Protein AF-A0A8S2ZZ23-F1 (afdb_monomer_lite)

Secondary structure (DSSP, 8-state):
-HHHHHHSPPSS-BTTB----TTHHHHHHHHHHHHHSTT---HHHHHIIIIITTTT--EESS--GGGGGGPPPPP------SPPPPPHHHHHHHHTTTT--TT-TTS--GGGSHHHHHS--TTT--EE-HHHHHHHHHTTTS-STT-

Organism: NCBI:txid1234261

Structure (mmCIF, N/CA/C/O backbone):
data_AF-A0A8S2ZZ23-F1
#
_entry.id   AF-A0A8S2ZZ23-F1
#
loop_
_atom_site.group_PDB
_atom_site.id
_atom_site.type_symbol
_atom_site.label_atom_id
_atom_site.label_alt_id
_atom_site.label_comp_id
_atom_site.label_asym_id
_atom_site.label_entity_id
_atom_site.label_seq_id
_atom_site.pdbx_PDB_ins_code
_atom_site.Cartn_x
_atom_site.Cartn_y
_atom_site.Cartn_z
_atom_site.occupancy
_atom_site.B_iso_or_equiv
_atom_site.auth_seq_id
_atom_site.auth_comp_id
_atom_site.auth_asym_id
_atom_site.auth_atom_id
_atom_site.pdbx_PDB_model_num
ATOM 1 N N . MET A 1 1 ? 6.190 -12.839 -3.194 1.00 89.25 1 MET A N 1
ATOM 2 C CA . MET A 1 1 ? 6.812 -11.632 -3.791 1.00 89.25 1 MET A CA 1
ATOM 3 C C . MET A 1 1 ? 8.075 -11.219 -3.044 1.00 89.25 1 MET A C 1
ATOM 5 O O . MET A 1 1 ? 9.115 -11.108 -3.675 1.00 89.25 1 MET A O 1
ATOM 9 N N . THR A 1 2 ? 8.023 -11.055 -1.721 1.00 95.38 2 THR A N 1
ATOM 10 C CA . THR A 1 2 ? 9.189 -10.730 -0.873 1.00 95.38 2 THR A CA 1
ATOM 11 C C . THR A 1 2 ? 10.377 -11.681 -1.082 1.00 95.38 2 THR A C 1
ATOM 13 O O . THR A 1 2 ? 11.494 -11.208 -1.257 1.00 95.38 2 THR A O 1
ATOM 16 N N . ASP A 1 3 ? 10.139 -12.991 -1.205 1.00 97.06 3 ASP A N 1
ATOM 17 C CA . ASP A 1 3 ? 11.199 -13.971 -1.509 1.00 97.06 3 ASP A CA 1
ATOM 18 C C . ASP A 1 3 ? 11.848 -13.787 -2.887 1.00 97.06 3 ASP A C 1
ATOM 20 O O . ASP A 1 3 ? 13.028 -14.088 -3.059 1.00 97.06 3 ASP A O 1
ATOM 24 N N . LEU A 1 4 ? 11.091 -13.311 -3.883 1.00 95.75 4 LEU A N 1
ATOM 25 C CA . LEU A 1 4 ? 11.632 -13.024 -5.215 1.00 95.75 4 LEU A CA 1
ATOM 26 C C . LEU A 1 4 ? 12.523 -11.782 -5.159 1.00 95.75 4 LEU A C 1
ATOM 28 O O . LEU A 1 4 ? 13.636 -11.808 -5.676 1.00 95.75 4 LEU A O 1
ATOM 32 N N . LEU A 1 5 ? 12.063 -10.732 -4.472 1.00 95.31 5 LEU A N 1
ATOM 33 C CA . LEU A 1 5 ? 12.830 -9.500 -4.284 1.00 95.31 5 LEU A CA 1
ATOM 34 C C . LEU A 1 5 ? 14.115 -9.746 -3.486 1.00 95.31 5 LEU A C 1
ATOM 36 O O . LEU A 1 5 ? 15.161 -9.229 -3.859 1.00 95.31 5 LEU A O 1
ATOM 40 N N . ALA A 1 6 ? 14.070 -10.582 -2.445 1.00 97.19 6 ALA A N 1
ATOM 41 C CA . ALA A 1 6 ? 15.248 -10.930 -1.649 1.00 97.19 6 ALA A CA 1
ATOM 42 C C . ALA A 1 6 ? 16.328 -11.678 -2.455 1.00 97.19 6 ALA A C 1
ATOM 44 O O . ALA A 1 6 ? 17.509 -11.587 -2.135 1.00 97.19 6 ALA A O 1
ATOM 45 N N . LYS A 1 7 ? 15.931 -12.415 -3.502 1.00 97.88 7 LYS A N 1
ATOM 46 C CA . LYS A 1 7 ? 16.842 -13.145 -4.400 1.00 97.88 7 LYS A CA 1
ATOM 47 C C . LYS A 1 7 ? 17.306 -12.309 -5.596 1.00 97.88 7 LYS A C 1
ATOM 49 O O . LYS A 1 7 ? 18.188 -12.744 -6.334 1.00 97.88 7 LYS A O 1
ATOM 54 N N . GLN A 1 8 ? 16.704 -11.145 -5.831 1.00 95.44 8 GLN A N 1
ATOM 55 C CA . GLN A 1 8 ? 17.003 -10.321 -6.994 1.00 95.44 8 GLN A CA 1
ATOM 56 C C . GLN A 1 8 ? 18.345 -9.602 -6.821 1.00 95.44 8 GLN A C 1
ATOM 58 O O . GLN A 1 8 ? 18.566 -8.899 -5.837 1.00 95.44 8 GLN A O 1
ATOM 63 N N . LYS A 1 9 ? 19.226 -9.716 -7.823 1.00 97.50 9 LYS A N 1
ATOM 64 C CA . LYS A 1 9 ? 20.427 -8.878 -7.897 1.00 97.50 9 LYS A CA 1
ATOM 65 C C . LYS A 1 9 ? 20.002 -7.409 -8.073 1.00 97.50 9 LYS A C 1
ATOM 67 O O . LYS A 1 9 ? 19.243 -7.127 -9.005 1.00 97.50 9 LYS A O 1
ATOM 72 N N . PRO A 1 10 ? 20.481 -6.476 -7.231 1.00 95.62 10 PRO A N 1
ATOM 73 C CA . PRO A 1 10 ? 20.248 -5.050 -7.430 1.00 95.62 10 PRO A CA 1
ATOM 74 C C . PRO A 1 10 ? 20.712 -4.583 -8.815 1.00 95.62 10 PRO A C 1
ATOM 76 O O . PRO A 1 10 ? 21.710 -5.079 -9.341 1.00 95.62 10 PRO A O 1
ATOM 79 N N . PHE A 1 11 ? 20.005 -3.615 -9.403 1.00 93.75 11 PHE A N 1
ATOM 80 C CA . PHE A 1 11 ? 20.393 -3.039 -10.697 1.00 93.75 11 PHE A CA 1
ATOM 81 C C . PHE A 1 11 ? 21.684 -2.209 -10.623 1.00 93.75 11 PHE A C 1
ATOM 83 O O . PHE A 1 11 ? 22.370 -2.057 -11.628 1.00 93.75 11 PHE A O 1
ATOM 90 N N . TRP A 1 12 ? 22.022 -1.707 -9.437 1.00 96.19 12 TRP A N 1
ATOM 91 C CA . TRP A 1 12 ? 23.256 -0.993 -9.115 1.00 96.19 12 TRP A CA 1
ATOM 92 C C . TRP A 1 12 ? 23.674 -1.325 -7.680 1.00 96.19 12 TRP A C 1
ATOM 94 O O . TRP A 1 12 ? 22.889 -1.878 -6.907 1.00 96.19 12 TRP A O 1
ATOM 104 N N . GLU A 1 13 ? 24.908 -0.993 -7.313 1.00 97.69 13 GLU A N 1
ATOM 105 C CA . GLU A 1 13 ? 25.404 -1.180 -5.950 1.00 97.69 13 GLU A CA 1
ATOM 106 C C . GLU A 1 13 ? 24.614 -0.298 -4.957 1.00 97.69 13 GLU A C 1
ATOM 108 O O . GLU A 1 13 ? 24.507 0.915 -5.177 1.00 97.69 13 GLU A O 1
ATOM 113 N N . PRO A 1 14 ? 24.039 -0.854 -3.873 1.00 96.56 14 PRO A N 1
ATOM 114 C CA . PRO A 1 14 ? 23.312 -0.064 -2.882 1.00 96.56 14 PRO A CA 1
ATOM 115 C C . PRO A 1 14 ? 24.141 1.111 -2.344 1.00 96.56 14 PRO A C 1
ATOM 117 O O . PRO A 1 14 ? 25.294 0.944 -1.968 1.00 96.56 14 PRO A O 1
ATOM 120 N N . GLY A 1 15 ? 23.543 2.304 -2.307 1.00 97.00 15 GLY A N 1
ATOM 121 C CA . GLY A 1 15 ? 24.214 3.537 -1.879 1.00 97.00 15 GLY A CA 1
ATOM 122 C C . GLY A 1 15 ? 24.904 4.327 -2.999 1.00 97.00 15 GLY A C 1
ATOM 123 O O . GLY A 1 15 ? 25.253 5.480 -2.773 1.00 97.00 15 GLY A O 1
ATOM 124 N N . THR A 1 16 ? 25.046 3.769 -4.208 1.00 98.00 16 THR A N 1
ATOM 125 C CA . THR A 1 16 ? 25.706 4.464 -5.341 1.00 98.00 16 THR A CA 1
ATOM 126 C C . THR A 1 16 ? 24.742 5.188 -6.282 1.00 98.00 16 THR A C 1
ATOM 128 O O . THR A 1 16 ? 25.136 6.120 -6.978 1.00 98.00 16 THR A O 1
ATOM 131 N N . ALA A 1 17 ? 23.469 4.789 -6.297 1.00 96.81 17 ALA A N 1
ATOM 132 C CA . ALA A 1 17 ? 22.408 5.429 -7.066 1.00 96.81 17 ALA A CA 1
ATOM 133 C C . ALA A 1 17 ? 21.041 5.195 -6.405 1.00 96.81 17 ALA A C 1
ATOM 135 O O . ALA A 1 17 ? 20.900 4.368 -5.495 1.00 96.81 17 ALA A O 1
ATOM 136 N N . HIS A 1 18 ? 20.019 5.903 -6.886 1.00 93.06 18 HIS A N 1
ATOM 137 C CA . HIS A 1 18 ? 18.636 5.722 -6.458 1.00 93.06 18 HIS A CA 1
ATOM 138 C C . HIS A 1 18 ? 17.706 5.542 -7.659 1.00 93.06 18 HIS A C 1
ATOM 140 O O . HIS A 1 18 ? 17.947 6.046 -8.752 1.00 93.06 18 HIS A O 1
ATOM 146 N N . GLY A 1 19 ? 16.601 4.844 -7.428 1.00 90.19 19 GLY A N 1
ATOM 147 C CA . GLY A 1 19 ? 15.541 4.662 -8.406 1.00 90.19 19 GLY A CA 1
ATOM 148 C C . GLY A 1 19 ? 14.220 4.461 -7.689 1.00 90.19 19 GLY A C 1
ATOM 149 O O . GLY A 1 19 ? 14.173 3.905 -6.592 1.00 90.19 19 GLY A O 1
ATOM 150 N N . TYR A 1 20 ? 13.142 4.960 -8.280 1.00 90.69 20 TYR A N 1
ATOM 151 C CA . TYR A 1 20 ? 11.832 4.887 -7.654 1.00 90.69 20 TYR A CA 1
ATOM 152 C C . TYR A 1 20 ? 11.276 3.457 -7.715 1.00 90.69 20 TYR A C 1
ATOM 154 O O . TYR A 1 20 ? 10.936 2.943 -8.780 1.00 90.69 20 TYR A O 1
ATOM 162 N N . HIS A 1 21 ? 11.165 2.813 -6.555 1.00 92.69 21 HIS A N 1
ATOM 163 C CA . HIS A 1 21 ? 10.590 1.477 -6.389 1.00 92.69 21 HIS A CA 1
ATOM 164 C C . HIS A 1 21 ? 9.053 1.531 -6.368 1.00 92.69 21 HIS A C 1
ATOM 166 O O . HIS A 1 21 ? 8.441 1.199 -5.354 1.00 92.69 21 HIS A O 1
ATOM 172 N N . ALA A 1 22 ? 8.443 1.937 -7.487 1.00 91.06 22 ALA A N 1
ATOM 173 C CA . ALA A 1 22 ? 7.026 2.314 -7.583 1.00 91.06 22 ALA A CA 1
ATOM 174 C C . ALA A 1 22 ? 6.046 1.380 -6.854 1.00 91.06 22 ALA A C 1
ATOM 176 O O . ALA A 1 22 ? 5.199 1.846 -6.104 1.00 91.06 22 ALA A O 1
ATOM 177 N N . VAL A 1 23 ? 6.186 0.064 -7.035 1.00 93.44 23 VAL A N 1
ATOM 178 C CA . VAL A 1 23 ? 5.357 -0.935 -6.334 1.00 93.44 23 VAL A CA 1
ATOM 179 C C . VAL A 1 23 ? 6.164 -1.687 -5.275 1.00 93.44 23 VAL A C 1
ATOM 181 O O . VAL A 1 23 ? 5.692 -1.935 -4.166 1.00 93.44 23 VAL A O 1
ATOM 184 N N . THR A 1 24 ? 7.414 -2.041 -5.587 1.00 94.69 24 THR A N 1
ATOM 185 C CA . THR A 1 24 ? 8.217 -2.936 -4.741 1.00 94.69 24 THR A CA 1
ATOM 186 C C . THR A 1 24 ? 8.602 -2.332 -3.394 1.00 94.69 24 THR A C 1
ATOM 188 O O . THR A 1 24 ? 8.845 -3.088 -2.457 1.00 94.69 24 THR A O 1
ATOM 191 N N . PHE A 1 25 ? 8.629 -0.999 -3.271 1.00 95.94 25 PHE A N 1
ATOM 192 C CA . PHE A 1 25 ? 8.908 -0.322 -2.003 1.00 95.94 25 PHE A CA 1
ATOM 193 C C . PHE A 1 25 ? 7.958 -0.796 -0.898 1.00 95.94 25 PHE A C 1
ATOM 195 O O . PHE A 1 25 ? 8.398 -1.095 0.209 1.00 95.94 25 PHE A O 1
ATOM 202 N N . GLY A 1 26 ? 6.673 -0.952 -1.229 1.00 96.75 26 GLY A N 1
ATOM 203 C CA . GLY A 1 26 ? 5.641 -1.330 -0.269 1.00 96.75 26 GLY A CA 1
ATOM 204 C C . GLY A 1 26 ? 5.877 -2.709 0.340 1.00 96.75 26 GLY A C 1
ATOM 205 O O . GLY A 1 26 ? 5.724 -2.876 1.544 1.00 96.75 26 GLY A O 1
ATOM 206 N N . TRP A 1 27 ? 6.312 -3.691 -0.457 1.00 96.62 27 TRP A N 1
ATOM 207 C CA . TRP A 1 27 ? 6.644 -5.018 0.070 1.00 96.62 27 TRP A CA 1
ATOM 208 C C . TRP A 1 27 ? 7.955 -5.039 0.848 1.00 96.62 27 TRP A C 1
ATOM 210 O O . TRP A 1 27 ? 8.039 -5.762 1.834 1.00 96.62 27 TRP A O 1
ATOM 220 N N . LEU A 1 28 ? 8.964 -4.264 0.438 1.00 97.38 28 LEU A N 1
ATOM 221 C CA . LEU A 1 28 ? 10.227 -4.173 1.176 1.00 97.38 28 LEU A CA 1
ATOM 222 C C . LEU A 1 28 ? 10.004 -3.562 2.568 1.00 97.38 28 LEU A C 1
ATOM 224 O O . LEU A 1 28 ? 10.400 -4.156 3.570 1.00 97.38 28 LEU A O 1
ATOM 228 N N . ALA A 1 29 ? 9.311 -2.422 2.637 1.00 97.69 29 ALA A N 1
ATOM 229 C CA . ALA A 1 29 ? 8.974 -1.765 3.897 1.00 97.69 29 ALA A CA 1
ATOM 230 C C . ALA A 1 29 ? 7.988 -2.598 4.733 1.00 97.69 29 ALA A C 1
ATOM 232 O O . ALA A 1 29 ? 8.190 -2.780 5.932 1.00 97.69 29 ALA A O 1
ATOM 233 N N . GLY A 1 30 ? 6.952 -3.160 4.104 1.00 97.75 30 GLY A N 1
ATOM 234 C CA . GLY A 1 30 ? 5.954 -3.983 4.787 1.00 97.75 30 GLY A CA 1
ATOM 235 C C . GLY A 1 30 ? 6.534 -5.269 5.379 1.00 97.75 30 GLY A C 1
ATOM 236 O O . GLY A 1 30 ? 6.195 -5.639 6.500 1.00 97.75 30 GLY A O 1
ATOM 237 N N . GLU A 1 31 ? 7.457 -5.930 4.677 1.00 98.12 31 GLU A N 1
ATOM 238 C CA . GLU A 1 31 ? 8.145 -7.116 5.198 1.00 98.12 31 GLU A CA 1
ATOM 239 C C . GLU A 1 31 ? 9.075 -6.771 6.363 1.00 98.12 31 GLU A C 1
ATOM 241 O O . GLU A 1 31 ? 9.164 -7.546 7.315 1.00 98.12 31 GLU A O 1
ATOM 246 N N . LEU A 1 32 ? 9.735 -5.606 6.327 1.00 98.00 32 LEU A N 1
ATOM 247 C CA . LEU A 1 32 ? 10.510 -5.120 7.466 1.00 98.00 32 LEU A CA 1
ATOM 248 C C . LEU A 1 32 ? 9.604 -4.935 8.688 1.00 98.00 32 LEU A C 1
ATOM 250 O O . LEU A 1 32 ? 9.899 -5.514 9.730 1.00 98.00 32 LEU A O 1
ATOM 254 N N . ILE A 1 33 ? 8.482 -4.216 8.537 1.00 97.88 33 ILE A N 1
ATOM 255 C CA . ILE A 1 33 ? 7.477 -4.014 9.596 1.00 97.88 33 ILE A CA 1
ATOM 256 C C . ILE A 1 33 ? 7.033 -5.361 10.171 1.00 97.88 33 ILE A C 1
ATOM 258 O O . ILE A 1 33 ? 7.162 -5.585 11.370 1.00 97.88 33 ILE A O 1
ATOM 262 N N . ARG A 1 34 ? 6.597 -6.297 9.322 1.00 97.75 34 ARG A N 1
ATOM 263 C CA . ARG A 1 34 ? 6.137 -7.627 9.749 1.00 97.75 34 ARG A CA 1
ATOM 264 C C . ARG A 1 34 ? 7.213 -8.404 10.513 1.00 97.75 34 ARG A C 1
ATOM 266 O O . ARG A 1 34 ? 6.906 -9.143 11.448 1.00 97.75 34 ARG A O 1
ATOM 273 N N . ARG A 1 35 ? 8.487 -8.276 10.122 1.00 98.00 35 ARG A N 1
ATOM 274 C CA . ARG A 1 35 ? 9.607 -8.954 10.794 1.00 98.00 35 ARG A CA 1
ATOM 275 C C . ARG A 1 35 ? 9.932 -8.349 12.151 1.00 98.00 35 ARG A C 1
ATOM 277 O O . ARG A 1 35 ? 10.271 -9.121 13.048 1.00 98.00 35 ARG A O 1
ATOM 284 N N . VAL A 1 36 ? 9.845 -7.030 12.308 1.00 98.25 36 VAL A N 1
ATOM 285 C CA . VAL A 1 36 ? 10.204 -6.347 13.564 1.00 98.25 36 VAL A CA 1
ATOM 286 C C . VAL A 1 36 ? 9.035 -6.223 14.537 1.00 98.25 36 VAL A C 1
ATOM 288 O O . VAL A 1 36 ? 9.263 -6.209 15.742 1.00 98.25 36 VAL A O 1
ATOM 291 N N . ASP A 1 37 ? 7.794 -6.197 14.046 1.00 98.25 37 ASP A N 1
ATOM 292 C CA . ASP A 1 37 ? 6.600 -6.141 14.886 1.00 98.25 37 ASP A CA 1
ATOM 293 C C . ASP A 1 37 ? 6.518 -7.395 15.778 1.00 98.25 37 ASP A C 1
ATOM 295 O O . ASP A 1 37 ? 6.522 -8.519 15.259 1.00 98.25 37 ASP A O 1
ATOM 299 N N . PRO A 1 38 ? 6.421 -7.255 17.115 1.00 97.69 38 PRO A N 1
ATOM 300 C CA . PRO A 1 38 ? 6.322 -8.402 18.018 1.00 97.69 38 PRO A CA 1
ATOM 301 C C . PRO A 1 38 ? 5.112 -9.292 17.725 1.00 97.69 38 PRO A C 1
ATOM 303 O O . PRO A 1 38 ? 5.188 -10.508 17.881 1.00 97.69 38 PRO A O 1
ATOM 306 N N . LYS A 1 39 ? 4.010 -8.692 17.257 1.00 97.94 39 LYS A N 1
ATOM 307 C CA . LYS A 1 39 ? 2.774 -9.399 16.901 1.00 97.94 39 LYS A CA 1
ATOM 308 C C . LYS A 1 39 ? 2.809 -9.999 15.490 1.00 97.94 39 LYS A C 1
ATOM 310 O O . LYS A 1 39 ? 1.865 -10.688 15.120 1.00 97.94 39 LYS A O 1
ATOM 315 N N . LYS A 1 40 ? 3.880 -9.763 14.717 1.00 97.44 40 LYS A N 1
ATOM 316 C CA . LYS A 1 40 ? 4.049 -10.219 13.324 1.00 97.44 40 LYS A CA 1
ATOM 317 C C . LYS A 1 40 ? 2.875 -9.844 12.415 1.00 97.44 40 LYS A C 1
ATOM 319 O O . LYS A 1 40 ? 2.580 -10.575 11.468 1.00 97.44 40 LYS A O 1
ATOM 324 N N . ARG A 1 41 ? 2.219 -8.719 12.712 1.00 98.12 41 ARG A N 1
ATOM 325 C CA . ARG A 1 41 ? 1.058 -8.228 11.969 1.00 98.12 41 ARG A CA 1
ATOM 326 C C . ARG A 1 41 ? 1.412 -7.934 10.525 1.00 98.12 41 ARG A C 1
ATOM 328 O O . ARG A 1 41 ? 2.564 -7.623 10.201 1.00 98.12 41 ARG A O 1
ATOM 335 N N . SER A 1 42 ? 0.401 -7.990 9.667 1.00 97.75 42 SER A N 1
ATOM 336 C CA . SER A 1 42 ? 0.534 -7.454 8.320 1.00 97.75 42 SER A CA 1
ATOM 337 C C . SER A 1 42 ? 0.793 -5.942 8.365 1.00 97.75 42 SER A C 1
ATOM 339 O O . SER A 1 42 ? 0.572 -5.267 9.375 1.00 97.75 42 SER A O 1
ATOM 341 N N . VAL A 1 43 ? 1.278 -5.384 7.260 1.00 97.81 43 VAL A N 1
ATOM 342 C CA . VAL A 1 43 ? 1.487 -3.934 7.154 1.00 97.81 43 VAL A CA 1
ATOM 343 C C . VAL A 1 43 ? 0.155 -3.184 7.185 1.00 97.81 43 VAL A C 1
ATOM 345 O O . VAL A 1 43 ? 0.087 -2.120 7.797 1.00 97.81 43 VAL A O 1
ATOM 348 N N . GLY A 1 44 ? -0.911 -3.753 6.613 1.00 98.19 44 GLY A N 1
ATOM 349 C CA . GLY A 1 44 ? -2.263 -3.210 6.724 1.00 98.19 44 GLY A CA 1
ATOM 350 C C . GLY A 1 44 ? -2.760 -3.146 8.163 1.00 98.19 44 GLY A C 1
ATOM 351 O O . GLY A 1 44 ? -3.192 -2.091 8.630 1.00 98.19 44 GLY A O 1
ATOM 352 N N . GLU A 1 45 ? -2.621 -4.243 8.907 1.00 98.31 45 GLU A N 1
ATOM 353 C CA . GLU A 1 45 ? -2.976 -4.297 10.325 1.00 98.31 45 GLU A CA 1
ATOM 354 C C . GLU A 1 45 ? -2.135 -3.339 11.172 1.00 98.31 45 GLU A C 1
ATOM 356 O O . GLU A 1 45 ? -2.664 -2.687 12.076 1.00 98.31 45 GLU A O 1
ATOM 361 N N . PHE A 1 46 ? -0.832 -3.251 10.907 1.00 98.50 46 PHE A N 1
ATOM 362 C CA . PHE A 1 46 ? 0.058 -2.343 11.620 1.00 98.50 46 PHE A CA 1
ATOM 363 C C . PHE A 1 46 ? -0.354 -0.886 11.392 1.00 98.50 46 PHE A C 1
ATOM 365 O O . PHE A 1 46 ? -0.610 -0.171 12.356 1.00 98.50 46 PHE A O 1
ATOM 372 N N . VAL A 1 47 ? -0.505 -0.459 10.133 1.00 97.75 47 VAL A N 1
ATOM 373 C CA . VAL A 1 47 ? -0.913 0.913 9.789 1.00 97.75 47 VAL A CA 1
ATOM 374 C C . VAL A 1 47 ? -2.283 1.243 10.380 1.00 97.75 47 VAL A C 1
ATOM 376 O O . VAL A 1 47 ? -2.466 2.316 10.953 1.00 97.75 47 VAL A O 1
ATOM 379 N N . LEU A 1 48 ? -3.240 0.316 10.316 1.00 98.12 48 LEU A N 1
ATOM 380 C CA . LEU A 1 48 ? -4.563 0.540 10.889 1.00 98.12 48 LEU A CA 1
ATOM 381 C C . LEU A 1 48 ? -4.502 0.753 12.409 1.00 98.12 48 LEU A C 1
ATOM 383 O O . LEU A 1 48 ? -5.160 1.654 12.926 1.00 98.12 48 LEU A O 1
ATOM 387 N N . ASN A 1 49 ? -3.749 -0.076 13.135 1.00 97.88 49 ASN A N 1
ATOM 388 C CA . ASN A 1 49 ? -3.761 -0.065 14.600 1.00 97.88 49 ASN A CA 1
ATOM 389 C C . ASN A 1 49 ? -2.798 0.944 15.230 1.00 97.88 49 ASN A C 1
ATOM 391 O O . ASN A 1 49 ? -3.123 1.467 16.289 1.00 97.88 49 ASN A O 1
ATOM 395 N N . GLU A 1 50 ? -1.652 1.210 14.607 1.00 96.94 50 GLU A N 1
ATOM 396 C CA . GLU A 1 50 ? -0.606 2.075 15.172 1.00 96.94 50 GLU A CA 1
ATOM 397 C C . GLU A 1 50 ? -0.634 3.500 14.604 1.00 96.94 50 GLU A C 1
ATOM 399 O O . GLU A 1 50 ? -0.032 4.393 15.187 1.00 96.94 50 GLU A O 1
ATOM 404 N N . ILE A 1 51 ? -1.318 3.733 13.475 1.00 95.81 51 ILE A N 1
ATOM 405 C CA . ILE A 1 51 ? -1.366 5.054 12.822 1.00 95.81 51 ILE A CA 1
ATOM 406 C C . ILE A 1 51 ? -2.808 5.543 12.691 1.00 95.81 51 ILE A C 1
ATOM 408 O O . ILE A 1 51 ? -3.174 6.575 13.245 1.00 95.81 51 ILE A O 1
ATOM 412 N N . ALA A 1 52 ? -3.660 4.803 11.980 1.00 96.81 52 ALA A N 1
ATOM 413 C CA . ALA A 1 52 ? -4.988 5.299 11.628 1.00 96.81 52 ALA A CA 1
ATOM 414 C C . ALA A 1 52 ? -5.924 5.403 12.848 1.00 96.81 52 ALA A C 1
ATOM 416 O O . ALA A 1 52 ? -6.525 6.453 13.077 1.00 96.81 52 ALA A O 1
ATOM 417 N N . LYS A 1 53 ? -6.024 4.341 13.664 1.00 96.25 53 LYS A N 1
ATOM 418 C CA . LYS A 1 53 ? -6.878 4.319 14.865 1.00 96.25 53 LYS A CA 1
ATOM 419 C C . LYS A 1 53 ? -6.471 5.350 15.930 1.00 96.25 53 LYS A C 1
ATOM 421 O O . LYS A 1 53 ? -7.377 6.049 16.385 1.00 96.25 53 LYS A O 1
ATOM 426 N N . PRO A 1 54 ? -5.185 5.495 16.318 1.00 94.94 54 PRO A N 1
ATOM 427 C CA . PRO A 1 54 ? -4.772 6.516 17.286 1.00 94.94 54 PRO A CA 1
ATOM 428 C C . PRO A 1 54 ? -5.151 7.931 16.853 1.00 94.94 54 PRO A C 1
ATOM 430 O O . PRO A 1 54 ? -5.577 8.727 17.681 1.00 94.94 54 PRO A O 1
ATOM 433 N N . MET A 1 55 ? -5.105 8.195 15.543 1.00 94.19 55 MET A N 1
ATOM 434 C CA . MET A 1 55 ? -5.467 9.482 14.951 1.00 94.19 55 MET A CA 1
ATOM 435 C C . MET A 1 55 ? -6.959 9.626 14.623 1.00 94.19 55 MET A C 1
ATOM 437 O O . MET A 1 55 ? -7.324 10.529 13.866 1.00 94.19 55 MET A O 1
ATOM 441 N N . ASN A 1 56 ? -7.825 8.716 15.085 1.00 94.50 56 ASN A N 1
ATOM 442 C CA . ASN A 1 56 ? -9.248 8.673 14.723 1.00 94.50 56 ASN A CA 1
ATOM 443 C C . ASN A 1 56 ? -9.476 8.911 13.211 1.00 94.50 56 ASN A C 1
ATOM 445 O O . ASN A 1 56 ? -10.223 9.797 12.778 1.00 94.50 56 ASN A O 1
ATOM 449 N N . SER A 1 57 ? -8.706 8.187 12.402 1.00 96.94 57 SER A N 1
ATOM 450 C CA . SER A 1 57 ? -8.571 8.395 10.966 1.00 96.94 57 SER A CA 1
ATOM 451 C C . SER A 1 57 ? -8.813 7.100 10.200 1.00 96.94 57 SER A C 1
ATOM 453 O O . SER A 1 57 ? -8.605 5.995 10.695 1.00 96.94 57 SER A O 1
ATOM 455 N N . GLU A 1 58 ? -9.263 7.243 8.960 1.00 97.25 58 GLU A N 1
ATOM 456 C CA . GLU A 1 58 ? -9.555 6.140 8.058 1.00 97.25 58 GLU A CA 1
ATOM 457 C C . GLU A 1 58 ? -8.441 6.031 7.024 1.00 97.25 58 GLU A C 1
ATOM 459 O O . GLU A 1 58 ? -8.375 6.824 6.085 1.00 97.25 58 GLU A O 1
ATOM 464 N N . PHE A 1 59 ? -7.553 5.060 7.196 1.00 98.31 59 PHE A N 1
ATOM 465 C CA . PHE A 1 59 ? -6.518 4.741 6.222 1.00 98.31 59 PHE A CA 1
ATOM 466 C C . PHE A 1 59 ? -6.335 3.229 6.182 1.00 98.31 59 PHE A C 1
ATOM 468 O O . PHE A 1 59 ? -5.965 2.616 7.185 1.00 98.31 59 PHE A O 1
ATOM 475 N N . TYR A 1 60 ? -6.622 2.631 5.030 1.00 98.56 60 TYR A N 1
ATOM 476 C CA . TYR A 1 60 ? -6.674 1.186 4.869 1.00 98.56 60 TYR A CA 1
ATOM 477 C C . TYR A 1 60 ? -5.700 0.735 3.789 1.00 98.56 60 TYR A C 1
ATOM 479 O O . TYR A 1 60 ? -5.766 1.200 2.654 1.00 98.56 60 TYR A O 1
ATOM 487 N N . ILE A 1 61 ? -4.832 -0.211 4.133 1.00 98.38 61 ILE A N 1
ATOM 488 C CA . ILE A 1 61 ? -4.100 -1.044 3.177 1.00 98.38 61 ILE A CA 1
ATOM 489 C C . ILE A 1 61 ? -4.680 -2.441 3.381 1.00 98.38 61 ILE A C 1
ATOM 491 O O . ILE A 1 61 ? -4.474 -3.027 4.439 1.00 98.38 61 ILE A O 1
ATOM 495 N N . GLY A 1 62 ? -5.482 -2.912 2.426 1.00 98.19 62 GLY A N 1
ATOM 496 C CA . GLY A 1 62 ? -6.447 -3.987 2.666 1.00 98.19 62 GLY A CA 1
ATOM 497 C C . GLY A 1 62 ? -7.727 -3.438 3.303 1.00 98.19 62 GLY A C 1
ATOM 498 O O . GLY A 1 62 ? -7.868 -3.367 4.522 1.00 98.19 62 GLY A O 1
ATOM 499 N N . LEU A 1 63 ? -8.663 -2.992 2.467 1.00 98.44 63 LEU A N 1
ATOM 500 C CA . LEU A 1 63 ? -9.929 -2.404 2.896 1.00 98.44 63 LEU A CA 1
ATOM 501 C C . LEU A 1 63 ? -10.860 -3.476 3.492 1.00 98.44 63 LEU A C 1
ATOM 503 O O . LEU A 1 63 ? -11.100 -4.477 2.819 1.00 98.44 63 LEU A O 1
ATOM 507 N N . PRO A 1 64 ? -11.454 -3.273 4.679 1.00 97.19 64 PRO A N 1
ATOM 508 C CA . PRO A 1 64 ? -12.481 -4.171 5.205 1.00 97.19 64 PRO A CA 1
ATOM 509 C C . PRO A 1 64 ? -13.741 -4.214 4.327 1.00 97.19 64 PRO A C 1
ATOM 511 O O . PRO A 1 64 ? -14.121 -3.217 3.714 1.00 97.19 64 PRO A O 1
ATOM 514 N N . GLU A 1 65 ? -14.412 -5.365 4.284 1.00 97.31 65 GLU A N 1
ATOM 515 C CA . GLU A 1 65 ? -15.593 -5.577 3.433 1.00 97.31 65 GLU A CA 1
ATOM 516 C C . GLU A 1 65 ? -16.756 -4.638 3.756 1.00 97.31 65 GLU A C 1
ATOM 518 O O . GLU A 1 65 ? -17.386 -4.086 2.855 1.00 97.31 65 GLU A O 1
ATOM 523 N N . ASP A 1 66 ? -16.971 -4.350 5.038 1.00 97.62 66 ASP A N 1
ATOM 524 C CA . ASP A 1 66 ? -18.023 -3.445 5.495 1.00 97.62 66 ASP A CA 1
ATOM 525 C C . ASP A 1 66 ? -17.803 -1.984 5.058 1.00 97.62 66 ASP A C 1
ATOM 527 O O . ASP A 1 66 ? -18.693 -1.152 5.235 1.00 97.62 6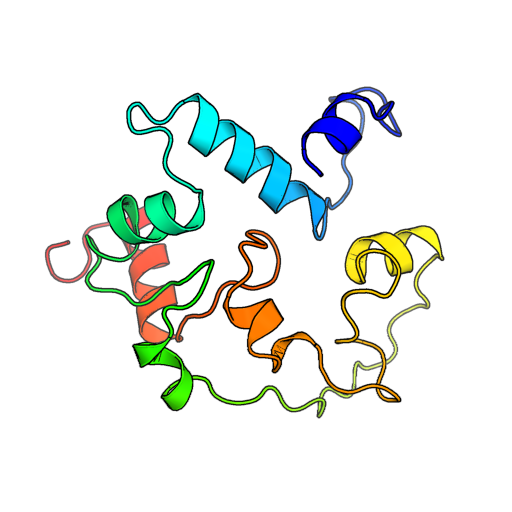6 ASP A O 1
ATOM 531 N N . LYS A 1 67 ? -16.645 -1.648 4.470 1.00 97.88 67 LYS A N 1
ATOM 532 C CA . LYS A 1 67 ? -16.318 -0.300 3.979 1.00 97.88 67 LYS A CA 1
ATOM 533 C C . LYS A 1 67 ? -16.453 -0.128 2.470 1.00 97.88 67 LYS A C 1
ATOM 535 O O . LYS A 1 67 ? -16.342 1.005 2.006 1.00 97.88 67 LYS A O 1
ATOM 540 N N . ASP A 1 68 ? -16.745 -1.182 1.708 1.00 96.19 68 ASP A N 1
ATOM 541 C CA . ASP A 1 68 ? -16.828 -1.100 0.240 1.00 96.19 68 ASP A CA 1
ATOM 542 C C . ASP A 1 68 ? -17.782 -0.019 -0.257 1.00 96.19 68 ASP A C 1
ATOM 544 O O . ASP A 1 68 ? -17.452 0.737 -1.167 1.00 96.19 68 ASP A O 1
ATOM 548 N N . HIS A 1 69 ? -18.944 0.096 0.386 1.00 96.81 69 HIS A N 1
ATOM 549 C CA . HIS A 1 69 ? -19.983 1.058 0.023 1.00 96.81 69 HIS A CA 1
ATOM 550 C C . HIS A 1 69 ? -19.533 2.527 0.130 1.00 96.81 69 HIS A C 1
ATOM 552 O O . HIS A 1 69 ? -20.230 3.418 -0.352 1.00 96.81 69 HIS A O 1
ATOM 558 N N . ARG A 1 70 ? -18.390 2.796 0.774 1.00 97.12 70 ARG A N 1
ATOM 559 C CA . ARG A 1 70 ? -17.822 4.139 0.945 1.00 97.12 70 ARG A CA 1
ATOM 560 C C . ARG A 1 70 ? -16.750 4.485 -0.085 1.00 97.12 70 ARG A C 1
ATOM 562 O O . ARG A 1 70 ? -16.319 5.637 -0.123 1.00 97.12 70 ARG A O 1
ATOM 569 N N . VAL A 1 71 ? -16.281 3.523 -0.882 1.00 98.00 71 VAL A N 1
ATOM 570 C CA . VAL A 1 71 ? -15.219 3.766 -1.864 1.00 98.00 71 VAL A CA 1
ATOM 571 C C . VAL A 1 71 ? -15.806 4.448 -3.092 1.00 98.00 71 VAL A C 1
ATOM 573 O O . VAL A 1 71 ? -16.658 3.889 -3.778 1.00 98.00 71 VAL A O 1
ATOM 576 N N . SER A 1 72 ? -15.324 5.653 -3.398 1.00 96.75 72 SER A N 1
ATOM 577 C CA . SER A 1 72 ? -15.644 6.309 -4.666 1.00 96.75 72 SER A CA 1
ATOM 578 C C . SER A 1 72 ? -14.887 5.626 -5.809 1.00 96.75 72 SER A C 1
ATOM 580 O O . SER A 1 72 ? -13.660 5.520 -5.722 1.00 96.75 72 SER A O 1
ATOM 582 N N . PRO A 1 73 ? -15.558 5.230 -6.905 1.00 94.25 73 PRO A N 1
ATOM 583 C CA . PRO A 1 73 ? -14.876 4.755 -8.100 1.00 94.25 73 PRO A CA 1
ATOM 584 C C . PRO A 1 73 ? -13.930 5.823 -8.661 1.00 94.25 73 PRO A C 1
ATOM 586 O O . PRO A 1 73 ? -14.255 7.011 -8.702 1.00 94.25 73 PRO A O 1
ATOM 589 N N . LEU A 1 74 ? -12.755 5.391 -9.112 1.00 91.94 74 LEU A N 1
ATOM 590 C CA . LEU A 1 74 ? -11.798 6.231 -9.818 1.00 91.94 74 LEU A CA 1
ATOM 591 C C . LEU A 1 74 ? -12.203 6.379 -11.283 1.00 91.94 74 LEU A C 1
ATOM 593 O O . LEU A 1 74 ? -12.245 5.398 -12.033 1.00 91.94 74 LEU A O 1
ATOM 597 N N . GLU A 1 75 ? -12.410 7.625 -11.695 1.00 87.75 75 GLU A N 1
ATOM 598 C CA . GLU A 1 75 ? -12.638 8.019 -13.082 1.00 87.75 75 GLU A CA 1
ATOM 599 C C . GLU A 1 75 ? -11.305 8.260 -13.801 1.00 87.75 75 GLU A C 1
ATOM 601 O O . GLU A 1 75 ? -10.451 9.012 -13.329 1.00 87.75 75 GLU A O 1
ATOM 606 N N . ARG A 1 76 ? -11.126 7.697 -15.001 1.00 77.12 76 ARG A N 1
ATOM 607 C CA . ARG A 1 76 ? -9.931 7.936 -15.836 1.00 77.12 76 ARG A CA 1
ATOM 608 C C . ARG A 1 76 ? -10.040 9.209 -16.677 1.00 77.12 76 ARG A C 1
ATOM 610 O O . ARG A 1 76 ? -9.700 9.215 -17.855 1.00 77.12 76 ARG A O 1
ATOM 617 N N . LYS A 1 77 ? -10.524 10.307 -16.098 1.00 65.38 77 LYS A N 1
ATOM 618 C CA . LYS A 1 77 ? -10.632 11.592 -16.816 1.00 65.38 77 LYS A CA 1
ATOM 619 C C . LYS A 1 77 ? -9.323 12.388 -16.852 1.00 65.38 77 LYS A C 1
ATOM 621 O O . LYS A 1 77 ? -9.329 13.554 -17.232 1.00 65.38 77 LYS A O 1
ATOM 626 N N . ILE A 1 78 ? -8.199 11.779 -16.474 1.00 59.34 78 ILE A N 1
ATOM 627 C CA . ILE A 1 78 ? -6.905 12.454 -16.506 1.00 59.34 78 ILE A CA 1
ATOM 628 C C . ILE A 1 78 ? -6.438 12.520 -17.963 1.00 59.34 78 ILE A C 1
ATOM 630 O O . ILE A 1 78 ? -5.903 11.553 -18.502 1.00 59.34 78 ILE A O 1
ATOM 634 N N . GLN A 1 79 ? -6.619 13.681 -18.598 1.00 56.09 79 GLN A N 1
ATOM 635 C CA . GLN A 1 79 ? -5.740 14.097 -19.686 1.00 56.09 79 GLN A CA 1
ATOM 636 C C . GLN A 1 79 ? -4.353 14.267 -19.072 1.00 56.09 79 GLN A C 1
ATOM 638 O O . GLN A 1 79 ? -4.017 15.318 -18.529 1.00 56.09 79 GLN A O 1
ATOM 643 N N . ILE A 1 80 ? -3.566 13.195 -19.091 1.00 56.69 80 ILE A N 1
ATOM 644 C CA . ILE A 1 80 ? -2.141 13.292 -18.826 1.00 56.69 80 ILE A CA 1
ATOM 645 C C . ILE A 1 80 ? -1.600 14.122 -19.994 1.00 56.69 80 ILE A C 1
ATOM 647 O O . ILE A 1 80 ? -1.442 13.605 -21.098 1.00 56.69 80 ILE A O 1
ATOM 651 N N . GLY A 1 81 ? -1.425 15.432 -19.791 1.00 58.50 81 GLY A N 1
ATOM 652 C CA . GLY A 1 81 ? -0.742 16.282 -20.768 1.00 58.50 81 GLY A CA 1
ATOM 653 C C . GLY A 1 81 ? 0.593 15.639 -21.147 1.00 58.50 81 GLY A C 1
ATOM 654 O O . GLY A 1 81 ? 1.167 14.960 -20.303 1.00 58.50 81 GLY A O 1
ATOM 655 N N . ASN A 1 82 ? 1.036 15.807 -22.401 1.00 59.81 82 ASN A N 1
ATOM 656 C CA . ASN A 1 82 ? 2.179 15.126 -23.037 1.00 59.81 82 ASN A CA 1
ATOM 657 C C . ASN A 1 82 ? 3.262 14.633 -22.058 1.00 59.81 82 ASN A C 1
ATOM 659 O O . ASN A 1 82 ? 4.267 15.311 -21.840 1.00 59.81 82 ASN A O 1
ATOM 663 N N . MET A 1 83 ? 3.077 13.439 -21.487 1.00 64.62 83 MET A N 1
ATOM 664 C CA . MET A 1 83 ? 4.148 12.784 -20.754 1.00 64.62 83 MET A CA 1
ATOM 665 C C . MET A 1 83 ? 5.072 12.112 -21.762 1.00 64.62 83 MET A C 1
ATOM 667 O O . MET A 1 83 ? 4.589 11.510 -22.727 1.00 64.62 83 MET A O 1
ATOM 671 N N . PRO A 1 84 ? 6.397 12.213 -21.569 1.00 68.88 84 PRO A N 1
ATOM 672 C CA . PRO A 1 84 ? 7.329 11.468 -22.392 1.00 68.88 84 PRO A CA 1
ATOM 673 C C . PRO A 1 84 ? 7.021 9.966 -22.282 1.00 68.88 84 PRO A C 1
ATOM 675 O O . PRO A 1 84 ? 6.602 9.500 -21.217 1.00 68.88 84 PRO A O 1
ATOM 678 N N . PRO A 1 85 ? 7.208 9.200 -23.369 1.00 74.69 85 PRO A N 1
ATOM 679 C CA . PRO A 1 85 ? 6.938 7.772 -23.356 1.00 74.69 85 PRO A CA 1
ATOM 680 C C . PRO A 1 85 ? 7.781 7.085 -22.280 1.00 74.69 85 PRO A C 1
ATOM 682 O O . PRO A 1 85 ? 8.982 7.336 -22.149 1.00 74.69 85 PRO A O 1
ATOM 685 N N . PHE A 1 86 ? 7.150 6.202 -21.508 1.00 78.00 86 PHE A N 1
ATOM 686 C CA . PHE A 1 86 ? 7.861 5.375 -20.544 1.00 78.00 86 PHE A CA 1
ATOM 687 C C . PHE A 1 86 ? 8.823 4.429 -21.266 1.00 78.00 86 PHE A C 1
ATOM 689 O O . PHE A 1 86 ? 8.518 3.890 -22.330 1.00 78.00 86 PHE A O 1
ATOM 696 N N . THR A 1 87 ? 9.980 4.167 -20.657 1.00 86.69 87 THR A N 1
ATOM 697 C CA . THR A 1 87 ? 10.777 3.001 -21.050 1.00 86.69 87 THR A CA 1
ATOM 698 C C . THR A 1 87 ? 10.008 1.727 -20.693 1.00 86.69 87 THR A C 1
ATOM 700 O O . THR A 1 87 ? 9.241 1.711 -19.728 1.00 86.69 87 THR A O 1
ATOM 703 N N . ALA A 1 88 ? 10.261 0.623 -21.402 1.00 86.19 88 ALA A N 1
ATOM 704 C CA . ALA A 1 88 ? 9.613 -0.658 -21.105 1.00 86.19 88 ALA A CA 1
ATOM 705 C C . ALA A 1 88 ? 9.821 -1.109 -19.642 1.00 86.19 88 ALA A C 1
ATOM 707 O O . ALA A 1 88 ? 8.947 -1.728 -19.040 1.00 86.19 88 ALA A O 1
ATOM 708 N N . LEU A 1 89 ? 10.972 -0.782 -19.041 1.00 85.06 89 LEU A N 1
ATOM 709 C CA . LEU A 1 89 ? 11.232 -1.073 -17.630 1.00 85.06 89 LEU A CA 1
ATOM 710 C C . LEU A 1 89 ? 10.358 -0.221 -16.699 1.00 85.06 89 LEU A C 1
ATOM 712 O O . LEU A 1 89 ? 9.792 -0.758 -15.749 1.00 85.06 89 LEU A O 1
ATOM 716 N N . ALA A 1 90 ? 10.227 1.080 -16.975 1.00 85.31 90 ALA A N 1
ATOM 717 C CA . ALA A 1 90 ? 9.387 1.976 -16.183 1.00 85.31 90 ALA A CA 1
ATOM 718 C C . ALA A 1 90 ? 7.907 1.576 -16.264 1.00 85.31 90 ALA A C 1
ATOM 720 O O . ALA A 1 90 ? 7.228 1.516 -15.240 1.00 85.31 90 ALA A O 1
ATOM 721 N N . GLU A 1 91 ? 7.430 1.208 -17.455 1.00 87.12 91 GLU A N 1
ATOM 722 C CA . GLU A 1 91 ? 6.070 0.707 -17.653 1.00 87.12 91 GLU A CA 1
ATOM 723 C C . GLU A 1 91 ? 5.809 -0.549 -16.810 1.00 87.12 91 GLU A C 1
ATOM 725 O O . GLU A 1 91 ? 4.830 -0.614 -16.062 1.00 87.12 91 GLU A O 1
ATOM 730 N N . ARG A 1 92 ? 6.715 -1.533 -16.853 1.00 87.69 92 ARG A N 1
ATOM 731 C CA . ARG A 1 92 ? 6.593 -2.757 -16.045 1.00 87.69 92 ARG A CA 1
ATOM 732 C C . ARG A 1 92 ? 6.649 -2.477 -14.547 1.00 87.69 92 ARG A C 1
ATOM 734 O O . ARG A 1 92 ? 5.912 -3.112 -13.794 1.00 87.69 92 ARG A O 1
ATOM 741 N N . ALA A 1 93 ? 7.495 -1.544 -14.114 1.00 87.62 93 ALA A N 1
ATOM 742 C CA . ALA A 1 93 ? 7.631 -1.176 -12.708 1.00 87.62 93 ALA A CA 1
ATOM 743 C C . ALA A 1 93 ? 6.358 -0.514 -12.156 1.00 87.62 93 ALA A C 1
ATOM 745 O O . ALA A 1 93 ? 5.949 -0.831 -11.041 1.00 87.62 93 ALA A O 1
ATOM 746 N N . LEU A 1 94 ? 5.717 0.361 -12.938 1.00 87.06 94 LEU A N 1
ATOM 747 C CA . LEU A 1 94 ? 4.494 1.072 -12.549 1.00 87.06 94 LEU A CA 1
ATOM 748 C C . LEU A 1 94 ? 3.241 0.190 -12.611 1.00 87.06 94 LEU A C 1
ATOM 750 O O . LEU A 1 94 ? 2.342 0.326 -11.787 1.00 87.06 94 LEU A O 1
ATOM 754 N N . THR A 1 95 ? 3.169 -0.716 -13.587 1.00 89.25 95 THR A N 1
ATOM 755 C CA . THR A 1 95 ? 1.976 -1.546 -13.832 1.00 89.25 95 THR A CA 1
ATOM 756 C C . THR A 1 95 ? 2.033 -2.912 -13.158 1.00 89.25 95 THR A C 1
ATOM 758 O O . THR A 1 95 ? 1.117 -3.711 -13.334 1.00 89.25 95 THR A O 1
ATOM 761 N N . LEU A 1 96 ? 3.112 -3.236 -12.437 1.00 89.62 96 LEU A N 1
ATOM 762 C CA . LEU A 1 96 ? 3.399 -4.608 -12.008 1.00 89.62 96 LEU A CA 1
ATOM 763 C C . LEU A 1 96 ? 3.285 -5.581 -13.202 1.00 89.62 96 LEU A C 1
ATOM 765 O O . LEU A 1 96 ? 2.522 -6.550 -13.189 1.00 89.62 96 LEU A O 1
ATOM 769 N N . ASN A 1 97 ? 4.013 -5.254 -14.274 1.00 89.06 97 ASN A N 1
ATOM 770 C CA . ASN A 1 97 ? 4.023 -5.978 -15.546 1.00 89.06 97 ASN A CA 1
ATOM 771 C C . ASN A 1 97 ? 2.613 -6.198 -16.141 1.00 89.06 97 ASN A C 1
ATOM 773 O O . ASN A 1 97 ? 2.280 -7.294 -16.585 1.00 89.06 97 ASN A O 1
ATOM 777 N N . GLY A 1 98 ? 1.776 -5.157 -16.114 1.00 87.69 98 GLY A N 1
ATOM 778 C CA . GLY A 1 98 ? 0.414 -5.158 -16.657 1.00 87.69 98 GLY A CA 1
ATOM 779 C C . GLY A 1 98 ? -0.686 -5.640 -15.705 1.00 87.69 98 GLY A C 1
ATOM 780 O O . GLY A 1 98 ? -1.855 -5.589 -16.082 1.00 87.69 98 GLY A O 1
ATOM 781 N N . THR A 1 99 ? -0.348 -6.071 -14.484 1.00 88.75 99 THR A N 1
ATOM 782 C CA . THR A 1 99 ? -1.337 -6.482 -13.465 1.00 88.75 99 THR A CA 1
ATOM 783 C C . THR A 1 99 ? -2.201 -5.304 -13.001 1.00 88.75 99 THR A C 1
ATOM 785 O O . THR A 1 99 ? -3.392 -5.465 -12.752 1.00 88.75 99 THR A O 1
ATOM 788 N N . LEU A 1 100 ? -1.605 -4.114 -12.891 1.00 91.06 100 LEU A N 1
ATOM 789 C CA . LEU A 1 100 ? -2.279 -2.856 -12.591 1.00 91.06 100 LEU A CA 1
ATOM 790 C C . LEU A 1 100 ? -2.532 -2.098 -13.898 1.00 91.06 100 LEU A C 1
ATOM 792 O O . LEU A 1 100 ? -1.606 -1.605 -14.542 1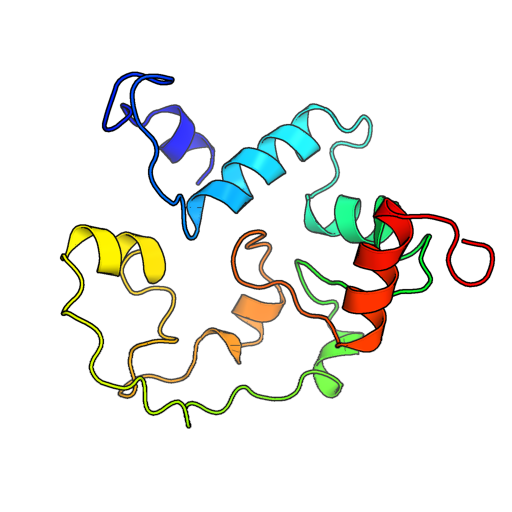.00 91.06 100 LEU A O 1
ATOM 796 N N . SER A 1 101 ? -3.800 -1.983 -14.279 1.00 89.81 101 SER A N 1
ATOM 797 C CA . SER A 1 101 ? -4.259 -1.421 -15.557 1.00 89.81 101 SER A CA 1
ATOM 798 C C . SER A 1 101 ? -4.707 0.041 -15.448 1.00 89.81 101 SER A C 1
ATOM 800 O O . SER A 1 101 ? -5.453 0.541 -16.294 1.00 89.81 101 SER A O 1
ATOM 802 N N . ALA A 1 102 ? -4.293 0.748 -14.396 1.00 81.56 102 ALA A N 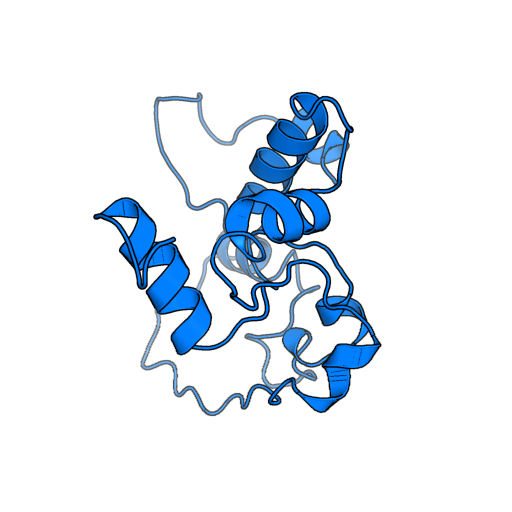1
ATOM 803 C CA . ALA A 1 102 ? -4.707 2.131 -14.151 1.00 81.56 102 ALA A CA 1
ATOM 804 C C . ALA A 1 102 ? -4.403 3.060 -15.336 1.00 81.56 102 ALA A C 1
ATOM 806 O O . ALA A 1 102 ? -5.196 3.949 -15.635 1.00 81.56 102 ALA A O 1
ATOM 807 N N . MET A 1 103 ? -3.291 2.792 -16.029 1.00 77.62 103 MET A N 1
ATOM 808 C CA . MET A 1 103 ? -2.796 3.563 -17.173 1.00 77.62 103 MET A CA 1
ATOM 809 C C . MET A 1 103 ? -3.261 3.029 -18.538 1.00 77.62 103 MET A C 1
ATOM 811 O O . MET A 1 103 ? -2.988 3.664 -19.549 1.00 77.62 103 MET A O 1
ATOM 815 N N . ASP 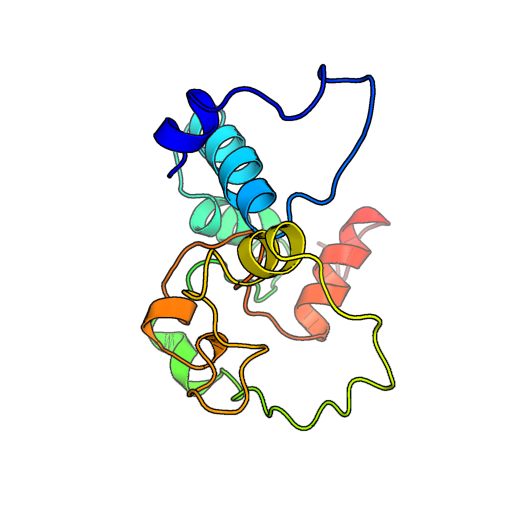A 1 104 ? -3.955 1.886 -18.589 1.00 83.38 104 ASP A N 1
ATOM 816 C CA . ASP A 1 104 ? -4.451 1.289 -19.834 1.00 83.38 104 ASP A CA 1
ATOM 817 C C . ASP A 1 104 ? -5.952 1.598 -19.999 1.00 83.38 104 ASP A C 1
ATOM 819 O O . ASP A 1 104 ? -6.788 0.955 -19.348 1.00 83.38 104 ASP A O 1
ATOM 823 N N . PRO A 1 105 ? -6.329 2.577 -20.846 1.00 82.62 105 PRO A N 1
ATOM 824 C CA . PRO A 1 105 ? -7.722 2.977 -21.007 1.00 82.62 105 PRO A CA 1
ATOM 825 C C . PRO A 1 105 ? -8.579 1.895 -21.675 1.00 82.62 105 PRO A C 1
ATOM 827 O O . PRO A 1 105 ? -9.800 1.943 -21.544 1.00 82.62 105 PRO A O 1
ATOM 830 N N . SER A 1 106 ? -7.969 0.909 -22.347 1.00 85.38 106 SER A N 1
ATOM 831 C CA . SER A 1 106 ? -8.690 -0.187 -23.008 1.00 85.38 106 SER A CA 1
ATOM 832 C C . SER A 1 106 ? -9.197 -1.260 -22.037 1.00 85.38 106 SER A C 1
ATOM 834 O O . SER A 1 106 ? -10.046 -2.073 -22.398 1.00 85.38 106 SER A O 1
ATOM 836 N N . LYS A 1 107 ? -8.701 -1.269 -20.794 1.00 87.31 107 LYS A N 1
ATOM 837 C CA . LYS A 1 107 ? -9.061 -2.252 -19.759 1.00 87.31 107 LYS A CA 1
ATOM 838 C C . LYS A 1 107 ? -9.892 -1.605 -18.656 1.00 87.31 107 LYS A C 1
ATOM 840 O O . LYS A 1 107 ? -9.806 -0.397 -18.492 1.00 87.31 107 LYS A O 1
ATOM 845 N N . PRO A 1 108 ? -10.639 -2.344 -17.824 1.00 89.12 108 PRO A N 1
ATOM 846 C CA . PRO A 1 108 ? -11.203 -1.802 -16.582 1.00 89.12 108 PRO A CA 1
ATOM 847 C C . PRO A 1 108 ? -10.105 -1.287 -15.644 1.00 89.12 108 PRO A C 1
ATOM 849 O O . PRO A 1 108 ? -8.996 -1.821 -15.669 1.00 89.12 108 PRO A O 1
ATOM 852 N N . ASN A 1 109 ? -10.382 -0.266 -14.825 1.00 92.00 109 ASN A N 1
ATOM 853 C CA . ASN A 1 109 ? -9.407 0.229 -13.847 1.00 92.00 109 ASN A CA 1
ATOM 854 C C . ASN A 1 109 ? -9.294 -0.766 -12.691 1.00 92.00 109 ASN A C 1
ATOM 856 O O . ASN A 1 109 ? -10.220 -0.890 -11.892 1.00 92.00 109 ASN A O 1
ATOM 860 N N . THR A 1 110 ? -8.160 -1.463 -12.588 1.00 94.00 110 THR A N 1
ATOM 861 C CA . THR A 1 110 ? -7.927 -2.463 -11.537 1.00 94.00 110 THR A CA 1
ATOM 862 C C . THR A 1 110 ? -8.074 -1.890 -10.133 1.00 94.00 110 THR A C 1
ATOM 864 O O . THR A 1 110 ? -8.526 -2.610 -9.250 1.00 94.00 110 THR A O 1
ATOM 867 N N . PHE A 1 111 ? -7.778 -0.604 -9.917 1.00 94.56 111 PHE A N 1
ATOM 868 C CA . PHE A 1 111 ? -7.955 0.033 -8.608 1.00 94.56 111 PHE A CA 1
ATOM 869 C C . PHE A 1 111 ? -9.413 0.195 -8.176 1.00 94.56 111 PHE A C 1
ATOM 871 O O . PHE A 1 111 ? -9.624 0.476 -7.010 1.00 94.56 111 PHE A O 1
ATOM 878 N N . ASN A 1 112 ? -10.392 -0.019 -9.064 1.00 95.50 112 ASN A N 1
ATOM 879 C CA . ASN A 1 112 ? -11.816 -0.068 -8.705 1.00 95.50 112 ASN A CA 1
ATOM 880 C C . ASN A 1 112 ? -12.297 -1.493 -8.380 1.00 95.50 112 ASN A C 1
ATOM 882 O O . ASN A 1 112 ? -13.475 -1.697 -8.094 1.00 95.50 112 ASN A O 1
ATOM 886 N N . SER A 1 113 ? -11.432 -2.506 -8.501 1.00 95.62 113 SER A N 1
ATOM 887 C CA . SER A 1 113 ? -11.819 -3.892 -8.245 1.00 95.62 113 SER A CA 1
ATOM 888 C C . SER A 1 113 ? -11.734 -4.230 -6.759 1.00 95.62 113 SER A C 1
ATOM 890 O O . SER A 1 113 ? -10.764 -3.887 -6.081 1.00 95.62 113 SER A O 1
ATOM 892 N N . VAL A 1 114 ? -12.718 -4.989 -6.271 1.00 96.56 114 VAL A N 1
ATOM 893 C CA . VAL A 1 114 ? -12.759 -5.459 -4.877 1.00 96.56 114 VAL A CA 1
ATOM 894 C C . VAL A 1 114 ? -11.497 -6.245 -4.518 1.00 96.56 114 VAL A C 1
ATOM 896 O O . VAL A 1 114 ? -10.944 -6.056 -3.441 1.00 96.56 114 VAL A O 1
ATOM 899 N N . SER A 1 115 ? -10.973 -7.075 -5.426 1.00 96.06 115 SER A N 1
ATOM 900 C CA . SER A 1 115 ? -9.740 -7.831 -5.174 1.00 96.06 115 SER A CA 1
ATOM 901 C C . SER A 1 115 ? -8.533 -6.922 -4.924 1.00 96.06 115 SER A C 1
ATOM 903 O O . SER A 1 115 ? -7.732 -7.212 -4.036 1.00 96.06 115 SER A O 1
ATOM 905 N N . ILE A 1 116 ? -8.419 -5.798 -5.639 1.00 96.38 116 ILE A N 1
ATOM 906 C CA . ILE A 1 116 ? -7.369 -4.805 -5.386 1.00 96.38 116 ILE A CA 1
ATOM 907 C C . ILE A 1 116 ? -7.651 -3.996 -4.123 1.00 96.38 116 ILE A C 1
ATOM 909 O O . ILE A 1 116 ? -6.697 -3.695 -3.417 1.00 96.38 116 ILE A O 1
ATOM 913 N N . HIS A 1 117 ? -8.904 -3.694 -3.774 1.00 97.94 117 HIS A N 1
ATOM 914 C CA . HIS A 1 117 ? -9.207 -3.063 -2.482 1.00 97.94 117 HIS A CA 1
ATOM 915 C C . HIS A 1 117 ? -8.794 -3.954 -1.300 1.00 97.94 117 HIS A C 1
ATOM 917 O O . HIS A 1 117 ? -8.305 -3.452 -0.291 1.00 97.94 117 HIS A O 1
ATOM 923 N N . ARG A 1 118 ? -8.976 -5.276 -1.422 1.00 97.81 118 ARG A N 1
ATOM 924 C CA . ARG A 1 118 ? -8.653 -6.262 -0.377 1.00 97.81 118 ARG A CA 1
ATOM 925 C C . ARG A 1 118 ? -7.175 -6.595 -0.266 1.00 97.81 118 ARG A C 1
ATOM 927 O O . ARG A 1 118 ? -6.730 -6.972 0.813 1.00 97.81 118 ARG A O 1
ATOM 934 N N . ALA A 1 119 ? -6.426 -6.497 -1.359 1.00 97.00 119 ALA A N 1
ATOM 935 C CA . ALA A 1 119 ? -5.000 -6.784 -1.342 1.00 97.00 119 ALA A CA 1
ATOM 936 C C . ALA A 1 119 ? -4.245 -5.822 -0.409 1.00 97.00 119 ALA A C 1
ATOM 938 O O . ALA A 1 119 ? -4.641 -4.676 -0.214 1.00 97.00 119 ALA A O 1
ATOM 939 N N . GLU A 1 120 ? -3.098 -6.251 0.108 1.00 97.38 120 GLU A N 1
ATOM 940 C CA . GLU A 1 120 ? -2.142 -5.345 0.744 1.00 97.38 120 GLU A CA 1
ATOM 941 C C . GLU A 1 120 ? -1.030 -5.013 -0.258 1.00 97.38 120 GLU A C 1
ATOM 943 O O . GLU A 1 120 ? -0.071 -5.773 -0.427 1.00 97.38 120 GLU A O 1
ATOM 948 N N . LEU A 1 121 ? -1.170 -3.878 -0.954 1.00 96.44 121 LEU A N 1
ATOM 949 C CA . LEU A 1 121 ? -0.165 -3.314 -1.863 1.00 96.44 121 LEU A CA 1
ATOM 950 C C . LEU A 1 121 ? 0.280 -1.950 -1.307 1.00 96.44 121 LEU A C 1
ATOM 952 O O . LEU A 1 121 ? -0.144 -0.911 -1.816 1.00 96.44 121 LEU A O 1
ATOM 956 N N . PRO A 1 122 ? 1.149 -1.914 -0.277 1.00 96.19 122 PRO A N 1
ATOM 957 C CA . PRO A 1 122 ? 1.347 -0.726 0.565 1.00 96.19 122 PRO A CA 1
ATOM 958 C C . PRO A 1 122 ? 1.862 0.510 -0.175 1.00 96.19 122 PRO A C 1
ATOM 960 O O . PRO A 1 122 ? 1.726 1.622 0.316 1.00 96.19 122 PRO A O 1
ATOM 963 N N . ALA A 1 123 ? 2.464 0.321 -1.350 1.00 95.88 123 ALA A N 1
ATOM 964 C CA . ALA A 1 123 ? 2.945 1.413 -2.187 1.00 95.88 123 ALA A CA 1
ATOM 965 C C . ALA A 1 123 ? 1.889 1.985 -3.148 1.00 95.88 123 ALA A C 1
ATOM 967 O O . ALA A 1 123 ? 2.150 3.008 -3.767 1.00 95.88 123 ALA A O 1
ATOM 968 N N . ALA A 1 124 ? 0.739 1.326 -3.325 1.00 94.25 124 ALA A N 1
ATOM 969 C CA . ALA A 1 124 ? -0.138 1.599 -4.463 1.00 94.25 124 ALA A CA 1
ATOM 970 C C . ALA A 1 124 ? -1.637 1.654 -4.145 1.00 94.25 124 ALA A C 1
ATOM 972 O O . ALA A 1 124 ? -2.338 2.436 -4.776 1.00 94.25 124 ALA A O 1
ATOM 973 N N . ASN A 1 125 ? -2.157 0.831 -3.228 1.00 95.88 125 ASN A N 1
ATOM 974 C CA . ASN A 1 125 ? -3.608 0.632 -3.099 1.00 95.88 125 ASN A CA 1
ATOM 975 C C . ASN A 1 125 ? -4.218 1.121 -1.779 1.00 95.88 125 ASN A C 1
ATOM 977 O O . ASN A 1 125 ? -5.312 0.686 -1.424 1.00 95.88 125 ASN A O 1
ATOM 981 N N . GLY A 1 126 ? -3.525 1.997 -1.049 1.00 97.62 126 GLY A N 1
ATOM 982 C CA . GLY A 1 126 ? -4.076 2.593 0.164 1.00 97.62 126 GLY A CA 1
ATOM 983 C C . GLY A 1 126 ? -5.368 3.361 -0.132 1.00 97.62 126 GLY A C 1
ATOM 984 O O . GLY A 1 126 ? -5.393 4.208 -1.024 1.00 97.62 126 GLY A O 1
ATOM 985 N N . ILE A 1 127 ? -6.432 3.084 0.622 1.00 98.50 127 ILE A N 1
ATOM 986 C CA . ILE A 1 127 ? -7.721 3.777 0.520 1.00 98.50 127 ILE A CA 1
ATOM 987 C C . ILE A 1 127 ? -7.909 4.643 1.763 1.00 98.50 127 ILE A C 1
ATOM 989 O O . ILE A 1 127 ? -7.879 4.164 2.898 1.00 98.50 127 ILE A O 1
ATOM 993 N N . THR A 1 128 ? -8.102 5.939 1.542 1.00 98.38 128 THR A N 1
ATOM 994 C CA . THR A 1 128 ? -8.309 6.942 2.590 1.00 98.38 128 THR A CA 1
ATOM 995 C C . THR A 1 128 ? -9.144 8.102 2.049 1.00 98.38 128 THR A C 1
ATOM 997 O O . THR A 1 128 ? -9.572 8.097 0.895 1.00 98.38 128 THR A O 1
ATOM 1000 N N . ASN A 1 129 ? -9.378 9.111 2.880 1.00 98.19 129 ASN A N 1
ATOM 1001 C CA . ASN A 1 129 ?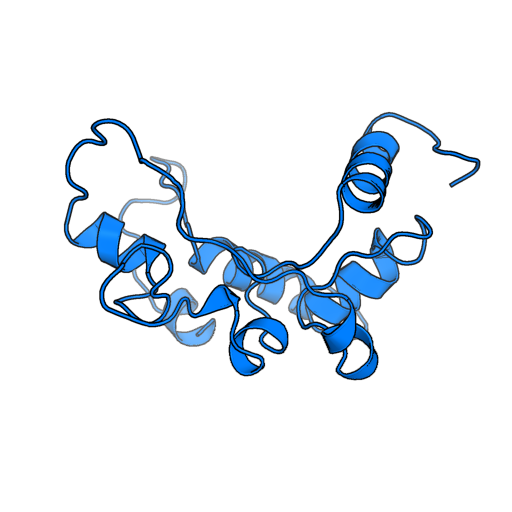 -10.012 10.364 2.501 1.00 98.19 129 ASN A CA 1
ATOM 1002 C C . ASN A 1 129 ? -9.117 11.556 2.883 1.00 98.19 129 ASN A C 1
ATOM 1004 O O . ASN A 1 129 ? -8.211 11.437 3.710 1.00 98.19 129 ASN A O 1
ATOM 1008 N N . ALA A 1 130 ? -9.395 12.724 2.299 1.00 98.06 130 ALA A N 1
ATOM 1009 C CA . ALA A 1 130 ? -8.576 13.922 2.484 1.00 98.06 130 ALA A CA 1
ATOM 1010 C C . ALA A 1 130 ? -8.430 14.341 3.957 1.00 98.06 130 ALA A C 1
ATOM 1012 O O . ALA A 1 130 ? -7.345 14.730 4.380 1.00 98.06 130 ALA A O 1
ATOM 1013 N N . ARG A 1 131 ? -9.503 14.231 4.751 1.00 97.06 131 ARG A N 1
ATOM 1014 C CA . ARG A 1 131 ? -9.500 14.622 6.168 1.00 97.06 131 ARG A CA 1
ATOM 1015 C C . ARG A 1 131 ? -8.597 13.712 6.995 1.00 97.06 131 ARG A C 1
ATOM 1017 O O . ARG A 1 131 ? -7.798 14.206 7.781 1.00 97.06 131 ARG A O 1
ATOM 1024 N N . SER A 1 132 ? -8.724 12.400 6.814 1.00 97.69 132 SER A N 1
ATOM 1025 C CA . SER A 1 132 ? -7.913 11.407 7.519 1.00 97.69 132 SER A CA 1
ATOM 1026 C C . SER A 1 132 ? -6.440 11.507 7.139 1.00 97.69 132 SER A C 1
ATOM 1028 O O . SER A 1 132 ? -5.587 11.513 8.020 1.00 97.69 132 SER A O 1
ATOM 1030 N N . LEU A 1 133 ? -6.135 11.667 5.849 1.00 97.38 133 LEU A N 1
ATOM 1031 C CA . LEU A 1 133 ? -4.753 11.815 5.402 1.00 97.38 133 LEU A CA 1
ATOM 1032 C C . L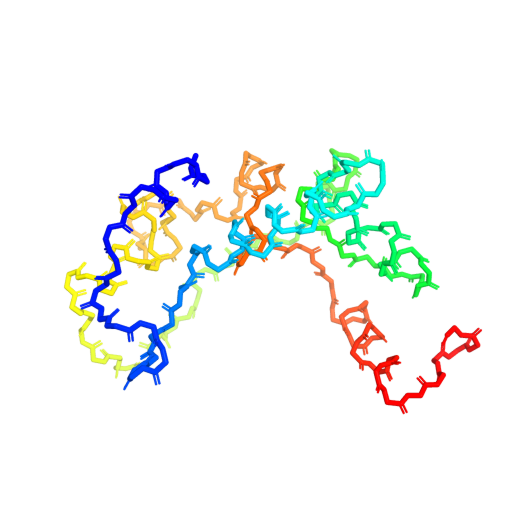EU A 1 133 ? -4.114 13.107 5.934 1.00 97.38 133 LEU A C 1
ATOM 1034 O O . LEU A 1 133 ? -2.991 13.071 6.428 1.00 97.38 133 LEU A O 1
ATOM 1038 N N . ALA A 1 134 ? -4.839 14.231 5.894 1.00 96.62 134 ALA A N 1
ATOM 1039 C CA . ALA A 1 134 ? -4.358 15.499 6.439 1.00 96.62 134 ALA A CA 1
ATOM 1040 C C . ALA A 1 134 ? -4.075 15.408 7.945 1.00 96.62 134 ALA A C 1
ATOM 1042 O O . ALA A 1 134 ? -3.039 15.890 8.395 1.00 96.62 134 ALA A O 1
ATOM 1043 N N . ARG A 1 135 ? -4.955 14.748 8.711 1.00 96.12 135 ARG A N 1
ATOM 1044 C CA . ARG A 1 135 ? -4.761 14.540 10.151 1.00 96.12 135 ARG A CA 1
ATOM 1045 C C . ARG A 1 135 ? -3.523 13.690 10.451 1.00 96.12 135 ARG A C 1
ATOM 1047 O O . ARG A 1 135 ? -2.731 14.083 11.299 1.00 96.12 135 ARG A O 1
ATOM 1054 N N . ILE A 1 136 ? -3.330 12.580 9.733 1.00 96.25 136 ILE A N 1
ATOM 1055 C CA . ILE A 1 136 ? -2.144 11.717 9.889 1.00 96.25 136 ILE A CA 1
ATOM 1056 C C . ILE A 1 136 ? -0.855 12.488 9.583 1.00 96.25 136 ILE A C 1
ATOM 1058 O O . ILE A 1 136 ? 0.134 12.336 10.285 1.00 96.25 136 ILE A O 1
ATOM 1062 N N . TYR A 1 137 ? -0.834 13.326 8.545 1.00 96.38 137 TYR A N 1
ATOM 1063 C CA . TYR A 1 137 ? 0.368 14.109 8.253 1.00 96.38 137 TYR A CA 1
ATOM 1064 C C . TYR A 1 137 ? 0.612 15.231 9.263 1.00 96.38 137 TYR A C 1
ATOM 1066 O O . TYR A 1 137 ? 1.763 15.496 9.607 1.00 96.38 137 TYR A O 1
ATOM 1074 N N . ALA A 1 138 ? -0.447 15.887 9.741 1.00 95.62 138 ALA A N 1
ATOM 1075 C CA . ALA A 1 138 ? -0.330 16.956 10.725 1.00 95.62 138 ALA A CA 1
ATOM 1076 C C . ALA A 1 138 ? 0.276 16.463 12.055 1.00 95.62 138 ALA A C 1
ATOM 1078 O O . ALA A 1 138 ? 1.047 17.205 12.661 1.00 95.62 138 ALA A O 1
ATOM 1079 N N . SER A 1 139 ? 0.042 15.203 12.445 1.00 94.00 139 SER A N 1
ATOM 1080 C CA . SER A 1 139 ? 0.607 14.626 13.677 1.00 94.00 139 SER A CA 1
ATOM 1081 C C . SER A 1 139 ? 2.131 14.472 13.662 1.00 94.00 139 SER A C 1
ATOM 1083 O O . SER A 1 139 ? 2.744 14.290 14.708 1.00 94.00 139 SER A O 1
ATOM 1085 N N . PHE A 1 140 ? 2.780 14.558 12.496 1.00 93.69 140 PHE A N 1
ATOM 1086 C CA . PHE A 1 140 ? 4.246 14.607 12.421 1.00 93.69 140 PHE A CA 1
ATOM 1087 C C . PHE A 1 140 ? 4.823 15.987 12.763 1.00 93.69 140 PHE A C 1
ATOM 1089 O O . PHE A 1 140 ? 6.038 16.117 12.903 1.00 93.69 140 PHE A O 1
ATOM 1096 N N . ILE A 1 141 ? 3.976 17.014 12.857 1.00 94.81 141 ILE A N 1
ATOM 1097 C CA . ILE A 1 141 ? 4.374 18.395 13.151 1.00 94.81 141 ILE A CA 1
ATOM 1098 C C . ILE A 1 141 ? 4.050 18.747 14.609 1.00 94.81 141 ILE A C 1
ATOM 1100 O O . ILE A 1 141 ? 4.842 19.425 15.260 1.00 94.81 141 ILE A O 1
ATOM 1104 N N . GLY A 1 142 ? 2.914 18.281 15.127 1.00 90.12 142 GLY A N 1
ATOM 1105 C CA . GLY A 1 142 ? 2.494 18.484 16.513 1.00 90.12 142 GLY A CA 1
ATOM 1106 C C . GLY A 1 142 ? 1.138 17.841 16.794 1.00 90.12 142 GLY A C 1
ATOM 1107 O O . GLY A 1 142 ? 0.581 17.183 15.917 1.00 90.12 142 GLY A O 1
ATOM 1108 N N . ASP A 1 143 ? 0.613 18.053 18.000 1.00 89.38 143 ASP A N 1
ATOM 1109 C CA . ASP A 1 143 ? -0.666 17.475 18.432 1.00 89.38 143 ASP A CA 1
ATOM 1110 C C . ASP A 1 143 ? -1.828 17.914 17.526 1.00 89.38 143 ASP A C 1
ATOM 1112 O O . ASP A 1 143 ? -1.950 19.089 17.156 1.00 89.38 143 ASP A O 1
ATOM 1116 N N . VAL A 1 144 ? -2.729 16.981 17.207 1.00 89.00 144 VAL A N 1
ATOM 1117 C CA . VAL A 1 144 ? -3.909 17.240 16.372 1.00 89.00 144 VAL A CA 1
ATOM 1118 C C . VAL A 1 144 ? -5.170 16.833 17.116 1.00 89.00 144 VAL A C 1
ATOM 1120 O O . VAL A 1 144 ? -5.424 15.654 17.331 1.00 89.00 144 VAL A O 1
ATOM 1123 N N . ASP A 1 145 ? -6.007 17.808 17.474 1.00 83.31 145 ASP A N 1
ATOM 1124 C CA . ASP A 1 145 ? -7.274 17.579 18.187 1.00 83.31 145 ASP A CA 1
ATOM 1125 C C . ASP A 1 145 ? -7.116 16.784 19.509 1.00 83.31 145 ASP A C 1
ATOM 1127 O O . ASP A 1 145 ? -8.049 16.113 19.946 1.00 83.31 145 ASP A O 1
ATOM 1131 N N . GLY A 1 146 ? -5.943 16.858 20.153 1.00 76.69 146 GLY A N 1
ATOM 1132 C CA . GLY A 1 146 ? -5.623 16.102 21.372 1.00 76.69 146 GLY A CA 1
ATOM 1133 C C . GLY A 1 146 ? -5.111 14.674 21.133 1.00 76.69 146 GLY A C 1
ATOM 1134 O O . GLY A 1 146 ? -5.123 13.877 22.073 1.00 76.69 146 GLY A O 1
ATOM 1135 N N . HIS A 1 147 ? -4.688 14.369 19.902 1.00 67.75 147 HIS A N 1
ATOM 1136 C CA . HIS A 1 147 ? -4.046 13.122 19.476 1.00 67.75 147 HIS A CA 1
ATOM 1137 C C . HIS A 1 147 ? -2.615 13.351 18.992 1.00 67.75 147 HIS A C 1
ATOM 1139 O O . HIS A 1 147 ? -2.373 14.418 18.376 1.00 67.75 147 HIS A O 1
#

InterPro domains:
  IPR001466 Beta-lactamase-related [PF00144] (1-137)
  IPR012338 Beta-lactamase/transpeptidase-like [G3DSA:3.40.710.10] (1-147)
  IPR012338 Beta-lactamase/transpeptidase-like [SSF56601] (2-143)
  IPR052907 Beta-lactamase/esterase domain-containing protein [PTHR43319] (1-140)

pLDDT: mean 91.99, std 9.31, range [56.09, 98.56]

Radius of gyration: 17.25 Å; chains: 1; bounding box: 46×32×45 Å

Sequence (147 aa):
MTDLLAKQKPFWEPGTAHGYHAVTFGWLAGELIRRVDPKKRSVGEFVLNEIAKPMNSEFYIGLPEDKDHRVSPLERKIQIGNMPPFTALAERALTLNGTLSAMDPSKPNTFNSVSIHRAELPAANGITNARSLARIYASFIGDVDGH

Foldseek 3Di:
DLVVVVPDDDPDDPPPDDDDQQQVVQVVVQVVCLVPPPVSDGPQVCCVPVQQVVLVFDKGQFDDPVCLVVDDDDDLPDPPDDDPDDDPVRVCSNCVHVVQCCVPPVDPGPLNDPVLSRHRRPNPNMDGDPVRVVSSVVVVVHDDPND